Protein AF-A0A2K9HQE7-F1 (afdb_monomer_lite)

Foldseek 3Di:
DDDFDKAFQQVLCVVLVHHSCVSVVVCVVCPPPQDPVQWDDDPPTIIGTPVSSVVVSVVPDPPPDPDPPPPPVPPPVVPPPPVVVVVCCVPPDDDDDDDDDD

Radius of gyration: 28.46 Å; chains: 1; bounding box: 83×24×72 Å

Sequence (102 aa):
MSKEEWYNLGQASQKLGRSRSYVSLWLRRHKGEVPKNMIMEGGKSKLISAQGIEWIRDHIKKEGVLVSNSSANGDQHLESQLLGVTLLTIHFTGRVRGKLVV

Secondary structure (DSSP, 8-state):
-----EEEHHHHHHHTTS-TTHHHHHHHHSTTTS-GGGEEEETTEEEEEHHHHHHHHHHS--TT-----TT----TTSSSSHHHHHHHHHHHS---------

Organism: NCBI:txid1423720

Structure (mmCIF, N/CA/C/O backbone):
data_AF-A0A2K9HQE7-F1
#
_entry.id   AF-A0A2K9HQE7-F1
#
loop_
_atom_site.group_PDB
_atom_site.id
_atom_site.type_symbol
_atom_site.label_atom_id
_atom_site.label_alt_id
_atom_site.label_comp_id
_atom_site.label_asym_id
_atom_site.label_entity_id
_atom_site.label_seq_id
_atom_site.pdbx_PDB_ins_code
_atom_site.Cartn_x
_atom_site.Cartn_y
_atom_site.Cartn_z
_atom_site.occupancy
_atom_site.B_iso_or_equiv
_atom_site.auth_seq_id
_atom_site.auth_comp_id
_atom_site.auth_asym_id
_atom_site.auth_atom_id
_atom_site.pdbx_PDB_model_num
ATOM 1 N N . MET A 1 1 ? -23.711 -1.446 8.697 1.00 37.44 1 MET A N 1
ATOM 2 C CA . MET A 1 1 ? -22.652 -0.428 8.524 1.00 37.44 1 MET A CA 1
ATOM 3 C C . MET A 1 1 ? -21.334 -1.077 8.910 1.00 37.44 1 MET A C 1
ATOM 5 O O . MET A 1 1 ? -21.155 -1.401 10.078 1.00 37.44 1 MET A O 1
ATOM 9 N N . SER A 1 2 ? -20.477 -1.389 7.939 1.00 53.00 2 SER A N 1
ATOM 10 C CA . SER A 1 2 ? -19.134 -1.913 8.208 1.00 53.00 2 SER A CA 1
ATOM 11 C C . SER A 1 2 ? -18.338 -0.846 8.955 1.00 53.00 2 SER A C 1
ATOM 13 O O . SER A 1 2 ? -18.226 0.278 8.471 1.00 53.00 2 SER A O 1
ATOM 15 N N . LYS A 1 3 ? -17.832 -1.171 10.149 1.00 62.62 3 LYS A N 1
ATOM 16 C CA . LYS A 1 3 ? -16.894 -0.298 10.861 1.00 62.62 3 LYS A CA 1
ATOM 17 C C . LYS A 1 3 ? -15.671 -0.125 9.964 1.00 62.62 3 LYS A C 1
ATOM 19 O O . LYS A 1 3 ? -15.068 -1.119 9.570 1.00 62.62 3 LYS A O 1
ATOM 24 N N . GLU A 1 4 ? -15.339 1.110 9.606 1.00 71.62 4 GLU A N 1
ATOM 25 C CA . GLU A 1 4 ? -14.083 1.395 8.916 1.00 71.62 4 GLU A CA 1
ATOM 26 C C . GLU A 1 4 ? -12.927 1.051 9.853 1.00 71.62 4 GLU A C 1
ATOM 28 O O . GLU A 1 4 ? -12.667 1.735 10.843 1.00 71.62 4 GLU A O 1
ATOM 33 N N . GLU A 1 5 ? -12.266 -0.066 9.564 1.00 88.00 5 GLU A N 1
ATOM 34 C CA . GLU A 1 5 ? -11.090 -0.497 10.301 1.00 88.00 5 GLU A CA 1
ATOM 35 C C . GLU A 1 5 ? -9.846 0.184 9.738 1.00 88.00 5 GLU A C 1
ATOM 37 O O . GLU A 1 5 ? -9.561 0.134 8.536 1.00 88.00 5 GLU A O 1
ATOM 42 N N . TRP A 1 6 ? -9.100 0.812 10.643 1.00 92.56 6 TRP A N 1
ATOM 43 C CA . TRP A 1 6 ? -7.855 1.504 10.353 1.00 92.56 6 TRP A CA 1
ATOM 44 C C . TRP A 1 6 ? -6.672 0.635 10.759 1.00 92.56 6 TRP A C 1
ATOM 46 O O 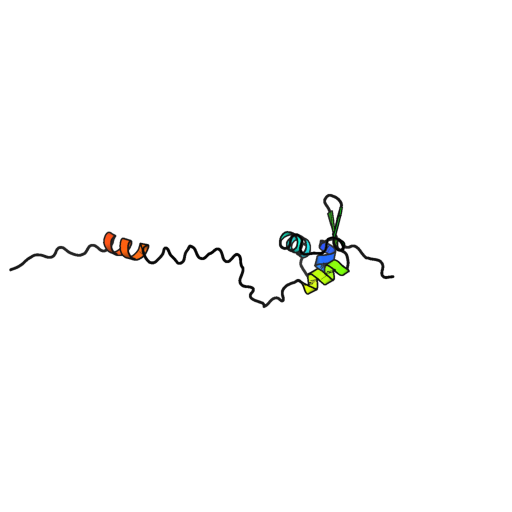. TRP A 1 6 ? -6.599 0.137 11.882 1.00 92.56 6 TRP A O 1
ATOM 56 N N . TYR A 1 7 ? -5.718 0.489 9.847 1.00 93.19 7 TYR A N 1
ATOM 57 C CA . TYR A 1 7 ? -4.543 -0.352 10.022 1.00 93.19 7 TYR A CA 1
ATOM 58 C C . TYR A 1 7 ? -3.272 0.477 9.949 1.00 93.19 7 TYR A C 1
ATOM 60 O O . TYR A 1 7 ? -3.172 1.426 9.170 1.00 93.19 7 TYR A O 1
ATOM 68 N N . ASN A 1 8 ? -2.249 0.086 10.710 1.00 93.56 8 ASN A N 1
ATOM 69 C CA . ASN A 1 8 ? -0.919 0.643 10.482 1.00 93.56 8 ASN A CA 1
ATOM 70 C C . ASN A 1 8 ? -0.333 0.117 9.157 1.00 93.56 8 ASN A C 1
ATOM 72 O O . ASN A 1 8 ? -0.701 -0.958 8.679 1.00 93.56 8 ASN A O 1
ATOM 76 N N . LEU A 1 9 ? 0.621 0.847 8.569 1.00 93.69 9 LEU A N 1
ATOM 77 C CA . LEU A 1 9 ? 1.200 0.473 7.268 1.00 93.69 9 LEU A CA 1
ATOM 78 C C . LEU A 1 9 ? 1.881 -0.913 7.270 1.00 93.69 9 LEU A C 1
ATOM 80 O O . LEU A 1 9 ? 1.936 -1.584 6.238 1.00 93.69 9 LEU A O 1
ATOM 84 N N . GLY A 1 10 ? 2.387 -1.362 8.421 1.00 93.19 10 GLY A N 1
ATOM 85 C CA . GLY A 1 10 ? 2.973 -2.693 8.581 1.00 93.19 10 GLY A CA 1
ATOM 86 C C . GLY A 1 10 ? 1.929 -3.810 8.548 1.00 93.19 10 GLY A C 1
ATOM 87 O O . GLY A 1 10 ? 2.112 -4.790 7.833 1.00 93.19 10 GLY A O 1
ATOM 88 N N . GLN A 1 11 ? 0.815 -3.635 9.262 1.00 94.00 11 GLN A N 1
ATOM 89 C CA . GLN A 1 11 ? -0.344 -4.534 9.240 1.00 94.00 11 GLN A CA 1
ATOM 90 C C . GLN A 1 11 ? -0.969 -4.585 7.846 1.00 94.00 11 GLN A C 1
ATOM 92 O O . GLN A 1 11 ? -1.285 -5.661 7.348 1.00 94.00 11 GLN A O 1
ATOM 97 N N . ALA A 1 12 ? -1.086 -3.433 7.187 1.00 94.00 12 ALA A N 1
ATOM 98 C CA . ALA A 1 12 ? -1.529 -3.354 5.803 1.00 94.00 12 ALA A CA 1
ATOM 99 C C . ALA A 1 12 ? -0.619 -4.160 4.868 1.00 94.00 12 ALA A C 1
ATOM 101 O O . ALA A 1 12 ? -1.101 -4.933 4.046 1.00 94.00 12 ALA A O 1
ATOM 102 N N . SER A 1 13 ? 0.700 -4.048 5.043 1.00 93.31 13 SER A N 1
ATOM 103 C CA . SER A 1 13 ? 1.659 -4.820 4.249 1.00 93.31 13 SER A CA 1
ATOM 104 C C . SER A 1 13 ? 1.530 -6.329 4.480 1.00 93.31 13 SER A C 1
ATOM 106 O O . SER A 1 13 ? 1.569 -7.098 3.522 1.00 93.31 13 SER A O 1
ATOM 108 N N . GLN A 1 14 ? 1.306 -6.755 5.727 1.00 93.75 14 GLN A N 1
ATOM 109 C CA . GLN A 1 14 ? 1.044 -8.160 6.057 1.00 93.75 14 GLN A CA 1
ATOM 110 C C . GLN A 1 14 ? -0.254 -8.667 5.412 1.00 93.75 14 GLN A C 1
ATOM 112 O O . GLN A 1 14 ? -0.261 -9.755 4.846 1.00 93.75 14 GLN A O 1
ATOM 117 N N . LYS A 1 15 ? -1.326 -7.862 5.410 1.00 92.69 15 LYS A N 1
ATOM 118 C CA . LYS A 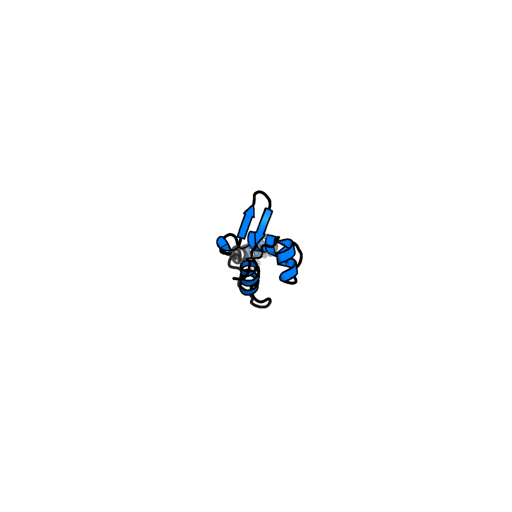1 15 ? -2.592 -8.184 4.719 1.00 92.69 15 LYS A CA 1
ATOM 119 C C . LYS A 1 15 ? -2.460 -8.269 3.196 1.00 92.69 15 LYS A C 1
ATOM 121 O O . LYS A 1 15 ? -3.274 -8.921 2.545 1.00 92.69 15 LYS A O 1
ATOM 126 N N . LEU A 1 16 ? -1.449 -7.622 2.624 1.00 90.56 16 LEU A N 1
ATOM 127 C CA . LEU A 1 16 ? -1.088 -7.757 1.212 1.00 90.56 16 LEU A CA 1
ATOM 128 C C . LEU A 1 16 ? -0.168 -8.958 0.936 1.00 90.56 16 LEU A C 1
ATOM 130 O O . LEU A 1 16 ? 0.184 -9.183 -0.218 1.00 90.56 16 LEU A O 1
ATOM 134 N N . GLY A 1 17 ? 0.255 -9.710 1.960 1.00 91.38 17 GLY A N 1
ATOM 135 C CA . GLY A 1 17 ? 1.226 -10.798 1.811 1.00 91.38 17 GLY A CA 1
ATOM 136 C C . GLY A 1 17 ? 2.631 -10.309 1.438 1.00 91.38 17 GLY A C 1
ATOM 137 O O . GLY A 1 17 ? 3.387 -11.026 0.789 1.00 91.38 17 GLY A O 1
ATOM 138 N N . ARG A 1 18 ? 2.982 -9.065 1.795 1.00 90.62 18 ARG A N 1
ATOM 139 C CA . ARG A 1 18 ? 4.264 -8.426 1.456 1.00 90.62 18 ARG A CA 1
ATOM 140 C C . ARG A 1 18 ? 5.103 -8.151 2.706 1.00 90.62 18 ARG A C 1
ATOM 142 O O . ARG A 1 18 ? 4.647 -8.280 3.842 1.00 90.62 18 ARG A O 1
ATOM 149 N N . SER A 1 19 ? 6.354 -7.739 2.495 1.00 91.94 19 SER A N 1
ATOM 150 C CA . SER A 1 19 ? 7.241 -7.324 3.585 1.00 91.94 19 SER A CA 1
ATOM 151 C C . SER A 1 19 ? 6.659 -6.130 4.348 1.00 91.94 19 SER A C 1
ATOM 153 O O . SER A 1 19 ? 5.998 -5.275 3.767 1.00 91.94 19 SER A O 1
ATOM 155 N N . ARG A 1 20 ? 6.936 -6.028 5.654 1.00 92.44 20 ARG A N 1
ATOM 156 C CA . ARG A 1 20 ? 6.358 -5.009 6.557 1.00 92.44 20 ARG A CA 1
ATOM 157 C C . ARG A 1 20 ? 6.498 -3.558 6.062 1.00 92.44 20 ARG A C 1
ATOM 159 O O . ARG A 1 20 ? 5.678 -2.715 6.408 1.00 92.44 20 ARG A O 1
ATOM 166 N N . SER A 1 21 ? 7.529 -3.265 5.275 1.00 92.62 21 SER A N 1
ATOM 167 C CA . SER A 1 21 ? 7.832 -1.923 4.754 1.00 92.62 21 SER A CA 1
ATOM 168 C C . SER A 1 21 ? 7.249 -1.656 3.362 1.00 92.62 21 SER A C 1
ATOM 170 O O . SER A 1 21 ? 7.526 -0.614 2.770 1.00 92.62 21 SER A O 1
ATOM 172 N N . TYR A 1 22 ? 6.484 -2.594 2.798 1.00 93.12 22 TYR A N 1
ATOM 173 C CA . TYR A 1 22 ? 6.020 -2.510 1.418 1.00 93.12 22 TYR A CA 1
ATOM 174 C C . TYR A 1 22 ? 5.089 -1.318 1.194 1.00 93.12 22 TYR A C 1
ATOM 176 O O . TYR A 1 22 ? 5.367 -0.481 0.339 1.00 93.12 22 TYR A O 1
ATOM 184 N N . VAL A 1 23 ? 4.022 -1.196 1.990 1.00 91.94 23 VAL A N 1
ATOM 185 C CA . VAL A 1 23 ? 3.017 -0.135 1.813 1.00 91.94 23 VAL A CA 1
ATOM 186 C C . VAL A 1 23 ? 3.628 1.250 2.030 1.00 91.94 23 VAL A C 1
ATOM 188 O O . VAL A 1 23 ? 3.352 2.167 1.262 1.00 91.94 23 VAL A O 1
ATOM 191 N N . SER A 1 24 ? 4.515 1.419 3.015 1.00 91.62 24 SER A N 1
ATOM 192 C CA . SER A 1 24 ? 5.183 2.708 3.243 1.00 91.62 24 SER A CA 1
ATOM 193 C C . SER A 1 24 ? 6.076 3.115 2.068 1.00 91.62 24 SER A C 1
ATOM 195 O O . SER A 1 24 ? 6.064 4.275 1.649 1.00 91.62 24 SER A O 1
ATOM 197 N N . LEU A 1 25 ? 6.815 2.164 1.493 1.00 91.69 25 LEU A N 1
ATOM 198 C CA . LEU A 1 25 ? 7.632 2.396 0.308 1.00 91.69 25 LEU A CA 1
ATOM 199 C C . LEU A 1 25 ? 6.774 2.676 -0.930 1.00 91.69 25 LEU A C 1
ATOM 201 O O . LEU A 1 25 ? 7.116 3.558 -1.718 1.00 91.69 25 LEU A O 1
ATOM 205 N N . TRP A 1 26 ? 5.666 1.953 -1.086 1.00 91.25 26 TRP A N 1
ATOM 206 C CA . TRP A 1 26 ? 4.726 2.127 -2.187 1.00 91.25 26 TRP A CA 1
ATOM 207 C C . TRP A 1 26 ? 4.130 3.540 -2.176 1.00 91.25 26 TRP A C 1
ATOM 209 O O . TRP A 1 26 ? 4.259 4.249 -3.171 1.00 91.25 26 TRP A O 1
ATOM 219 N N . LEU A 1 27 ? 3.615 3.999 -1.027 1.00 89.62 27 LEU A N 1
ATOM 220 C CA . LEU A 1 27 ? 3.079 5.357 -0.842 1.00 89.62 27 LEU A CA 1
ATOM 221 C C . LEU A 1 27 ? 4.127 6.449 -1.097 1.00 89.62 27 LEU A C 1
ATOM 223 O O . LEU A 1 27 ? 3.806 7.533 -1.576 1.00 89.62 27 LEU A O 1
ATOM 227 N N . ARG A 1 28 ? 5.400 6.176 -0.781 1.00 87.00 28 ARG A N 1
ATOM 228 C CA . ARG A 1 28 ? 6.503 7.109 -1.055 1.00 87.00 28 ARG A CA 1
ATOM 229 C C . ARG A 1 28 ? 6.796 7.247 -2.551 1.00 87.00 28 ARG A C 1
ATOM 231 O O . ARG A 1 28 ? 7.250 8.313 -2.959 1.00 87.00 28 ARG A O 1
ATOM 238 N N . ARG A 1 29 ? 6.599 6.180 -3.329 1.00 84.69 29 ARG A N 1
ATOM 239 C CA . ARG A 1 29 ? 6.826 6.145 -4.785 1.00 84.69 29 ARG A CA 1
ATOM 240 C C . ARG A 1 29 ? 5.637 6.710 -5.569 1.00 84.69 29 ARG A C 1
ATOM 242 O O . ARG A 1 29 ? 5.861 7.377 -6.566 1.00 84.69 29 ARG A O 1
ATOM 249 N N . HIS A 1 30 ? 4.424 6.502 -5.067 1.00 86.31 30 HIS A N 1
ATOM 250 C CA . HIS A 1 30 ? 3.152 6.861 -5.705 1.00 86.31 30 HIS A CA 1
ATOM 251 C C . HIS A 1 30 ? 2.455 7.974 -4.905 1.00 86.31 30 HIS A C 1
ATOM 253 O O . HIS A 1 30 ? 1.354 7.817 -4.368 1.00 86.31 30 HIS A O 1
ATOM 259 N N . LYS A 1 31 ? 3.164 9.093 -4.707 1.00 84.00 31 LYS A N 1
ATOM 260 C CA . LYS A 1 31 ? 2.684 10.190 -3.856 1.00 84.00 31 LYS A CA 1
ATOM 261 C C . LYS A 1 31 ? 1.438 10.826 -4.467 1.00 84.00 31 LYS A C 1
ATOM 263 O O . LYS A 1 31 ? 1.495 11.348 -5.572 1.00 84.00 31 LYS A O 1
ATOM 268 N N . GLY A 1 32 ? 0.351 10.853 -3.699 1.00 83.44 32 GLY A N 1
ATOM 269 C CA . GLY A 1 32 ? -0.907 11.477 -4.114 1.00 83.44 32 GLY A CA 1
ATOM 270 C C . GLY A 1 32 ? -1.802 10.599 -4.989 1.00 83.44 32 GLY A C 1
ATOM 271 O O . GLY A 1 32 ? -2.868 11.064 -5.374 1.00 83.44 32 GLY A O 1
ATOM 272 N N . GLU A 1 33 ? -1.410 9.352 -5.269 1.00 86.50 33 GLU A N 1
ATOM 273 C CA . GLU A 1 33 ? -2.244 8.420 -6.039 1.00 86.50 33 GLU A CA 1
ATOM 274 C C . GLU A 1 33 ? -3.346 7.789 -5.185 1.00 86.50 33 GLU A C 1
ATOM 276 O O . GLU A 1 33 ? -4.482 7.669 -5.636 1.00 86.50 33 GLU A O 1
ATOM 281 N N . VAL A 1 34 ? -3.040 7.431 -3.932 1.00 86.19 34 VAL A N 1
ATOM 282 C CA . VAL A 1 34 ? -4.068 6.908 -3.023 1.00 86.19 34 VAL A CA 1
ATOM 283 C C . VAL A 1 34 ? -5.008 8.042 -2.611 1.00 86.19 34 VAL A C 1
ATOM 285 O O . VAL A 1 34 ? -4.530 9.080 -2.134 1.00 86.19 34 VAL A O 1
ATOM 288 N N . PRO A 1 35 ? -6.333 7.845 -2.714 1.00 87.19 35 PRO A N 1
ATOM 289 C CA . PRO A 1 35 ? -7.314 8.811 -2.247 1.00 87.19 35 PRO A CA 1
ATOM 290 C C . PRO A 1 35 ? -7.090 9.211 -0.782 1.00 87.19 35 PRO A C 1
ATOM 292 O O . PRO A 1 35 ? -6.914 8.366 0.099 1.00 87.19 35 PRO A O 1
ATOM 295 N N . LYS A 1 36 ? -7.124 10.521 -0.503 1.00 85.69 36 LYS A N 1
ATOM 296 C CA . LYS A 1 36 ? -6.855 11.070 0.841 1.00 85.69 36 LYS A CA 1
ATOM 297 C C . LYS A 1 36 ? -7.824 10.557 1.908 1.00 85.69 36 LYS A C 1
ATOM 299 O O . LYS A 1 36 ? -7.447 10.479 3.065 1.00 85.69 36 LYS A O 1
ATOM 304 N N . ASN A 1 37 ? -9.046 10.182 1.538 1.00 88.69 37 ASN A N 1
ATOM 305 C CA . ASN A 1 37 ? -10.027 9.599 2.457 1.00 88.69 37 ASN A CA 1
ATOM 306 C C . ASN A 1 37 ? -9.656 8.180 2.928 1.00 88.69 37 ASN A C 1
ATOM 308 O O . ASN A 1 37 ? -10.211 7.708 3.911 1.00 88.69 37 ASN A O 1
ATOM 312 N N . MET A 1 38 ? -8.723 7.501 2.254 1.00 91.44 38 MET A N 1
ATOM 313 C CA . MET A 1 38 ? -8.274 6.152 2.618 1.00 91.44 38 MET A CA 1
ATOM 314 C C . MET A 1 38 ? -7.008 6.153 3.482 1.00 91.44 38 MET A C 1
ATOM 316 O O . MET A 1 38 ? -6.596 5.100 3.972 1.00 91.44 38 MET A O 1
ATOM 320 N N . ILE A 1 39 ? -6.382 7.320 3.669 1.00 91.62 39 ILE A N 1
ATOM 321 C CA . ILE A 1 39 ? -5.164 7.493 4.460 1.00 91.62 39 ILE A CA 1
ATOM 322 C C . ILE A 1 39 ? -5.426 8.510 5.5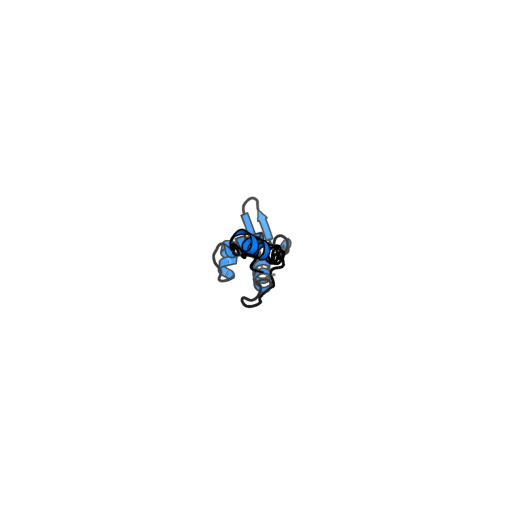60 1.00 91.62 39 ILE A C 1
ATOM 324 O O . ILE A 1 39 ? -5.812 9.644 5.301 1.00 91.62 39 ILE A O 1
ATOM 328 N N . MET A 1 40 ? -5.124 8.123 6.792 1.00 91.25 40 MET A N 1
ATOM 329 C CA . MET A 1 40 ? -5.148 9.030 7.928 1.00 91.25 40 MET A CA 1
ATOM 330 C C . MET A 1 40 ? -3.717 9.321 8.365 1.00 91.25 40 MET A C 1
ATOM 332 O O . MET A 1 40 ? -2.959 8.412 8.713 1.00 91.25 40 MET A O 1
ATOM 336 N N . GLU A 1 41 ? -3.333 10.593 8.334 1.00 87.50 41 GLU A N 1
ATOM 337 C CA . GLU A 1 41 ? -2.018 11.050 8.780 1.00 87.50 41 GLU A CA 1
ATOM 338 C C . GLU A 1 41 ? -2.140 11.653 10.183 1.00 87.50 41 GLU A C 1
ATOM 340 O O . GLU A 1 41 ? -2.804 12.666 10.385 1.00 87.50 41 GLU A O 1
ATOM 345 N N . GLY A 1 42 ? -1.512 11.005 11.166 1.00 78.81 42 GLY A N 1
ATOM 346 C CA . GLY A 1 42 ? -1.463 11.442 12.559 1.00 78.81 42 GLY A CA 1
ATOM 347 C C . GLY A 1 42 ? -0.021 11.726 12.969 1.00 78.81 42 GLY A C 1
ATOM 348 O O . GLY A 1 42 ? 0.694 10.833 13.429 1.00 78.81 42 GLY A O 1
ATOM 349 N N . GLY A 1 43 ? 0.428 12.970 12.787 1.00 80.25 43 GLY A N 1
ATOM 350 C CA . GLY A 1 43 ? 1.787 13.396 13.133 1.00 80.25 43 GLY A CA 1
ATOM 351 C C . GLY A 1 43 ? 2.865 12.583 12.406 1.00 80.25 43 GLY A C 1
ATOM 352 O O . GLY A 1 43 ? 3.034 12.703 11.196 1.00 80.25 43 GLY A O 1
ATOM 353 N N . LYS A 1 44 ? 3.613 11.753 13.148 1.00 78.56 44 LYS A N 1
ATOM 354 C CA . LYS A 1 44 ? 4.681 10.891 12.598 1.00 78.56 44 LYS A CA 1
ATOM 355 C C . LYS A 1 44 ? 4.173 9.563 12.021 1.00 78.56 44 LYS A C 1
ATOM 357 O O . LYS A 1 44 ? 4.938 8.863 11.359 1.00 78.56 44 LYS A O 1
ATOM 362 N N . SER A 1 45 ? 2.915 9.208 12.274 1.00 81.19 45 SER A N 1
ATOM 363 C CA . SER A 1 45 ? 2.342 7.908 11.928 1.00 81.19 45 SER A CA 1
ATOM 364 C C . SER A 1 45 ? 1.271 8.043 10.851 1.00 81.19 45 SER A C 1
ATOM 366 O O . SER A 1 45 ? 0.527 9.020 10.811 1.00 81.19 45 SER A O 1
ATOM 368 N N . LYS A 1 46 ? 1.175 7.033 9.983 1.00 90.62 46 LYS A N 1
ATOM 369 C CA . LYS A 1 46 ? 0.122 6.931 8.967 1.00 90.62 46 LYS A CA 1
ATOM 370 C C . LYS A 1 46 ? -0.678 5.653 9.171 1.00 90.62 46 LYS A C 1
ATOM 372 O O . LYS A 1 46 ? -0.099 4.595 9.436 1.00 90.62 46 LYS A O 1
ATOM 377 N N . LEU A 1 47 ? -1.988 5.767 9.017 1.00 93.25 47 LEU A N 1
ATOM 378 C CA . LEU A 1 47 ? -2.930 4.659 9.000 1.00 93.25 47 LEU A CA 1
ATOM 379 C C . LEU A 1 47 ? -3.597 4.583 7.629 1.00 93.25 47 LEU A C 1
ATOM 381 O O . LEU A 1 47 ? -3.706 5.582 6.919 1.00 93.25 47 LEU A O 1
ATOM 385 N N . ILE A 1 48 ? -4.037 3.387 7.271 1.00 93.25 48 ILE A N 1
ATOM 386 C CA . ILE A 1 48 ? -4.735 3.109 6.022 1.00 93.25 48 ILE A CA 1
ATOM 387 C C . ILE A 1 48 ? -6.004 2.316 6.322 1.00 93.25 48 ILE A C 1
ATOM 389 O O . ILE A 1 48 ? -5.988 1.409 7.160 1.00 93.25 48 ILE A O 1
ATOM 393 N N . SER A 1 49 ? -7.106 2.681 5.675 1.00 94.50 49 SER A N 1
ATOM 394 C CA . SER A 1 49 ? -8.371 1.960 5.812 1.00 94.50 49 SER A CA 1
ATOM 395 C C . SER A 1 49 ? -8.313 0.607 5.095 1.00 94.50 49 SER A C 1
ATOM 397 O O . SER A 1 49 ? -7.478 0.393 4.212 1.00 94.50 49 SER A O 1
ATOM 399 N N . ALA A 1 50 ? -9.223 -0.311 5.431 1.00 92.31 50 ALA A N 1
ATOM 400 C CA . ALA A 1 50 ? -9.381 -1.567 4.688 1.00 92.31 50 ALA A CA 1
ATOM 401 C C . ALA A 1 50 ? -9.538 -1.329 3.171 1.00 92.31 50 ALA A C 1
ATOM 403 O O . ALA A 1 50 ? -8.863 -1.977 2.373 1.00 92.31 50 ALA A O 1
ATOM 404 N N . GLN A 1 51 ? -10.342 -0.331 2.791 1.00 91.94 51 GLN A N 1
ATOM 405 C CA . GLN A 1 51 ? -10.544 0.060 1.395 1.00 91.94 51 GLN A CA 1
ATOM 406 C C . GLN A 1 51 ? -9.250 0.562 0.740 1.00 91.94 51 GLN A C 1
ATOM 408 O O . GLN A 1 51 ? -8.982 0.240 -0.412 1.00 91.94 51 GLN A O 1
ATOM 413 N N . GLY A 1 52 ? -8.406 1.298 1.470 1.00 91.75 52 GLY A N 1
ATOM 414 C CA . GLY A 1 52 ? -7.098 1.721 0.966 1.00 91.75 52 GLY A CA 1
ATOM 415 C C . GLY A 1 52 ? -6.155 0.549 0.694 1.00 91.75 52 GLY A C 1
ATOM 416 O O . GLY A 1 52 ? -5.387 0.584 -0.265 1.00 91.75 52 GLY A O 1
ATOM 417 N N . ILE A 1 53 ? -6.221 -0.510 1.506 1.00 92.19 53 ILE A N 1
ATOM 418 C CA . ILE A 1 53 ? -5.433 -1.731 1.289 1.00 92.19 53 ILE A CA 1
ATOM 419 C C . ILE A 1 53 ? -5.878 -2.429 0.000 1.00 92.19 53 ILE A C 1
ATOM 421 O O . ILE A 1 53 ? -5.029 -2.830 -0.795 1.00 92.19 53 ILE A O 1
ATOM 425 N N . GLU A 1 54 ? -7.187 -2.563 -0.216 1.00 91.62 54 GLU A N 1
ATOM 426 C CA . GLU A 1 54 ? -7.746 -3.142 -1.445 1.00 91.62 54 GLU A CA 1
ATOM 427 C C . GLU A 1 54 ? -7.422 -2.291 -2.669 1.00 91.62 54 GLU A C 1
ATOM 429 O O . GLU A 1 54 ? -6.939 -2.815 -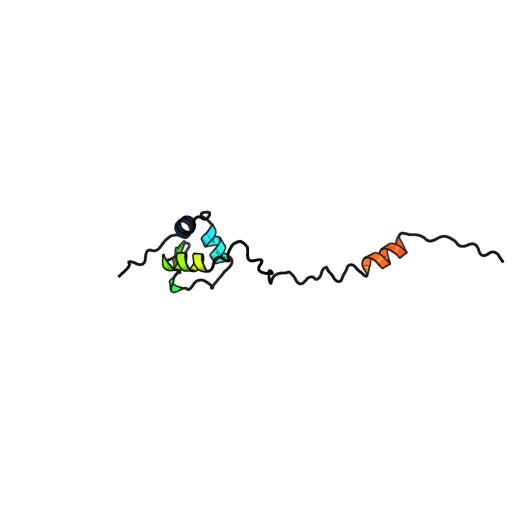3.667 1.00 91.62 54 GLU A O 1
ATOM 434 N N . TRP A 1 55 ? -7.556 -0.971 -2.556 1.00 92.38 55 TRP A N 1
ATOM 435 C CA . TRP A 1 55 ? -7.181 -0.053 -3.623 1.00 92.38 55 TRP A CA 1
ATOM 436 C C . TRP A 1 55 ? -5.712 -0.238 -4.021 1.00 92.38 55 TRP A C 1
ATOM 438 O O . TRP A 1 55 ? -5.413 -0.372 -5.206 1.00 92.38 55 TRP A O 1
ATOM 448 N N . ILE A 1 56 ? -4.797 -0.328 -3.043 1.00 89.75 56 ILE A N 1
ATOM 449 C CA . ILE A 1 56 ? -3.384 -0.624 -3.320 1.00 89.75 56 ILE A CA 1
ATOM 450 C C . ILE A 1 56 ? -3.252 -1.994 -3.984 1.00 89.75 56 ILE A C 1
ATOM 452 O O . ILE A 1 56 ? -2.511 -2.100 -4.950 1.00 89.75 56 ILE A O 1
ATOM 456 N N . ARG A 1 57 ? -3.960 -3.032 -3.522 1.00 89.31 57 ARG A N 1
ATOM 457 C CA . ARG A 1 57 ? -3.926 -4.366 -4.147 1.00 89.31 57 ARG A CA 1
ATOM 458 C C . ARG A 1 57 ? -4.274 -4.308 -5.637 1.00 89.31 57 ARG A C 1
ATOM 460 O O . ARG A 1 57 ? -3.559 -4.917 -6.428 1.00 89.31 57 ARG A O 1
ATOM 467 N N . ASP A 1 58 ? -5.301 -3.550 -5.998 1.00 88.31 58 ASP A N 1
ATOM 468 C CA . ASP A 1 58 ? -5.769 -3.416 -7.382 1.00 88.31 58 ASP A CA 1
ATOM 469 C C . ASP A 1 58 ? -4.847 -2.530 -8.237 1.00 88.31 58 ASP A C 1
ATOM 471 O O . ASP A 1 58 ? -4.731 -2.732 -9.446 1.00 88.31 58 ASP A O 1
ATOM 475 N N . HIS A 1 59 ? -4.147 -1.579 -7.609 1.00 84.94 59 HIS A N 1
ATOM 476 C CA . HIS A 1 59 ? -3.202 -0.662 -8.262 1.00 84.94 59 HIS A CA 1
ATOM 477 C C . HIS A 1 59 ? -1.745 -1.150 -8.222 1.00 84.94 59 HIS A C 1
ATOM 479 O O . HIS A 1 59 ? -0.856 -0.536 -8.822 1.00 84.94 59 HIS A O 1
ATOM 485 N N . ILE A 1 60 ? -1.464 -2.280 -7.564 1.00 81.62 60 ILE A N 1
ATOM 486 C CA . ILE A 1 60 ? -0.207 -2.999 -7.747 1.00 81.62 60 ILE A CA 1
ATOM 487 C C . ILE A 1 60 ? -0.219 -3.538 -9.175 1.00 81.62 60 ILE A C 1
ATOM 489 O O . ILE A 1 60 ? -0.952 -4.467 -9.513 1.00 81.62 60 ILE A O 1
ATOM 493 N N . LYS A 1 61 ? 0.627 -2.947 -10.023 1.00 70.12 61 LYS A N 1
ATOM 494 C CA . LYS A 1 61 ? 0.899 -3.470 -11.364 1.00 70.12 61 LYS A CA 1
ATOM 495 C C . LYS A 1 61 ? 1.184 -4.968 -11.262 1.00 70.12 61 LYS A C 1
ATOM 497 O O . LYS A 1 61 ? 2.025 -5.379 -10.461 1.00 70.12 61 LYS A O 1
ATOM 502 N N . LYS A 1 62 ? 0.486 -5.770 -12.072 1.00 64.06 62 LYS A N 1
ATOM 503 C CA . LYS A 1 62 ? 0.707 -7.218 -12.147 1.00 64.06 62 LYS A CA 1
ATOM 504 C C . LYS A 1 62 ? 2.190 -7.469 -12.418 1.00 64.06 62 LYS A C 1
ATOM 506 O O . LYS A 1 62 ? 2.733 -6.947 -13.395 1.00 64.06 62 LYS A O 1
ATOM 511 N N . GLU A 1 63 ? 2.840 -8.230 -11.542 1.00 48.03 63 GLU A N 1
ATOM 512 C CA . GLU A 1 63 ? 4.220 -8.676 -11.739 1.00 48.03 63 GLU A CA 1
ATOM 513 C C . GLU A 1 63 ? 4.274 -9.456 -13.063 1.00 48.03 63 GLU A C 1
ATOM 515 O O . GLU A 1 63 ? 3.693 -10.530 -13.178 1.00 48.03 63 GLU A O 1
ATOM 520 N N . GLY A 1 64 ? 4.862 -8.847 -14.099 1.00 43.62 64 GLY A N 1
ATOM 521 C CA . GLY A 1 64 ? 4.896 -9.376 -15.469 1.00 43.62 64 GLY A CA 1
ATOM 522 C C . GLY A 1 64 ? 4.594 -8.342 -16.559 1.00 43.62 64 GLY A C 1
ATOM 523 O O . GLY A 1 64 ? 5.006 -8.526 -17.701 1.00 43.62 64 GLY A O 1
ATOM 524 N N . VAL A 1 65 ? 3.940 -7.222 -16.229 1.00 50.50 65 VAL A N 1
ATOM 525 C CA . VAL A 1 65 ? 3.774 -6.115 -17.184 1.00 50.50 65 VAL A CA 1
ATOM 526 C C . VAL A 1 65 ? 5.051 -5.277 -17.183 1.00 50.50 65 VAL A C 1
ATOM 528 O O . VAL A 1 65 ? 5.284 -4.485 -16.267 1.00 50.50 65 VAL A O 1
ATOM 531 N N . LEU A 1 66 ? 5.881 -5.460 -18.215 1.00 49.50 66 LEU A N 1
ATOM 532 C CA . LEU A 1 66 ? 6.966 -4.541 -18.557 1.00 49.50 66 LEU A CA 1
ATOM 533 C C . LEU A 1 66 ? 6.352 -3.174 -18.860 1.00 49.50 66 LEU A C 1
ATOM 535 O O . LEU A 1 66 ? 5.925 -2.895 -19.976 1.00 49.50 66 LEU A O 1
ATOM 539 N N . VAL A 1 67 ? 6.278 -2.314 -17.851 1.00 50.22 67 VAL A N 1
ATOM 540 C CA . VAL A 1 67 ? 6.046 -0.898 -18.098 1.00 50.22 67 VAL A CA 1
ATOM 541 C C . VAL A 1 67 ? 7.393 -0.319 -18.479 1.00 50.22 67 VAL A C 1
ATOM 543 O O . VAL A 1 67 ? 8.302 -0.283 -17.649 1.00 50.22 67 VAL A O 1
ATOM 546 N N . SER A 1 68 ? 7.513 0.110 -19.736 1.00 48.94 68 SER A N 1
ATOM 547 C CA . SER A 1 68 ? 8.577 1.005 -20.175 1.00 48.94 68 SER A CA 1
ATOM 548 C C . SER A 1 68 ? 8.663 2.136 -19.161 1.00 48.94 68 SER A C 1
ATOM 550 O O . SER A 1 68 ? 7.738 2.941 -19.027 1.00 48.94 68 SER A O 1
ATOM 552 N N . ASN A 1 69 ? 9.728 2.127 -18.369 1.00 49.66 69 ASN A N 1
ATOM 553 C CA . ASN A 1 69 ? 9.993 3.175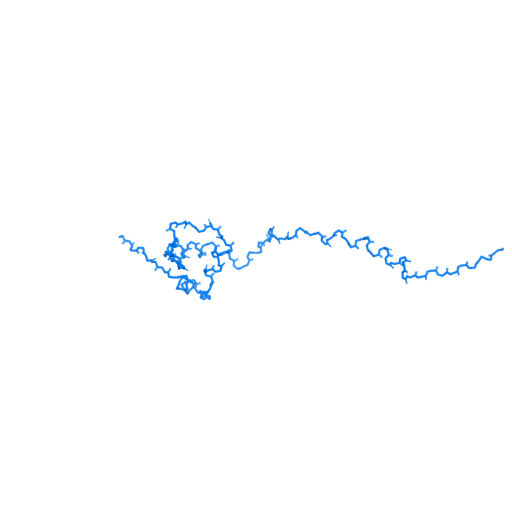 -17.411 1.00 49.66 69 ASN A CA 1
ATOM 554 C C . ASN A 1 69 ? 10.033 4.489 -18.205 1.00 49.66 69 ASN A C 1
ATOM 556 O O . ASN A 1 69 ? 10.852 4.622 -19.104 1.00 49.66 69 ASN A O 1
ATOM 560 N N . SER A 1 70 ? 9.142 5.443 -17.942 1.00 49.44 70 SER A N 1
ATOM 561 C CA . SER A 1 70 ? 9.215 6.780 -18.552 1.00 49.44 70 SER A CA 1
ATOM 562 C C . SER A 1 70 ? 10.286 7.657 -17.888 1.00 49.44 70 SER A C 1
ATOM 564 O O . SER A 1 70 ? 10.511 8.782 -18.314 1.00 49.44 70 SER A O 1
ATOM 566 N N . SER A 1 71 ? 11.009 7.114 -16.898 1.00 48.66 71 SER A N 1
ATOM 567 C CA . SER A 1 71 ? 12.389 7.502 -16.589 1.00 48.66 71 SER A CA 1
ATOM 568 C C . SER A 1 71 ? 13.405 6.512 -17.165 1.00 48.66 71 SER A C 1
ATOM 570 O O . SER A 1 71 ? 14.457 6.260 -16.575 1.00 48.66 71 SER A O 1
ATOM 572 N N . ALA A 1 72 ? 13.129 5.958 -18.351 1.00 41.31 72 ALA A N 1
ATOM 573 C CA . ALA A 1 72 ? 14.179 5.768 -19.336 1.00 41.31 72 ALA A CA 1
ATOM 574 C C . ALA A 1 72 ? 14.770 7.161 -19.529 1.00 41.31 72 ALA A C 1
ATOM 576 O O . ALA A 1 72 ? 14.264 7.967 -20.306 1.00 41.31 72 ALA A O 1
ATOM 577 N N . ASN A 1 73 ? 15.741 7.470 -18.665 1.00 44.34 73 ASN A N 1
ATOM 578 C CA . ASN A 1 73 ? 16.730 8.504 -18.842 1.00 44.34 73 ASN A CA 1
ATOM 579 C C . ASN A 1 73 ? 16.929 8.589 -20.343 1.00 44.34 73 ASN A C 1
ATOM 581 O O . ASN A 1 73 ? 17.310 7.569 -20.928 1.00 44.34 73 ASN A O 1
ATOM 585 N N . GLY A 1 74 ? 16.512 9.714 -20.943 1.00 42.75 74 GLY A N 1
ATOM 586 C CA . GLY A 1 74 ? 16.672 9.926 -22.371 1.00 42.75 74 GLY A CA 1
ATOM 587 C C . GLY A 1 74 ? 18.050 9.405 -22.708 1.00 42.75 74 GLY A C 1
ATOM 588 O O . GLY A 1 74 ? 18.996 9.692 -21.971 1.00 42.75 74 GLY A O 1
ATOM 589 N N . ASP A 1 75 ? 18.094 8.506 -23.677 1.00 49.19 75 ASP A N 1
ATOM 590 C CA . ASP A 1 75 ? 19.269 7.759 -24.077 1.00 49.19 75 ASP A CA 1
ATOM 591 C C . ASP A 1 75 ? 20.300 8.741 -24.657 1.00 49.19 75 ASP A C 1
ATOM 593 O O . ASP A 1 75 ? 20.587 8.778 -25.844 1.00 49.19 75 ASP A O 1
ATOM 597 N N . GLN A 1 76 ? 20.834 9.617 -23.805 1.00 50.56 76 GLN A N 1
ATOM 598 C CA . GLN A 1 76 ? 21.857 10.610 -24.104 1.00 50.56 76 GLN A CA 1
ATOM 599 C C . GLN A 1 76 ? 23.208 9.927 -24.314 1.00 50.56 76 GLN A C 1
ATOM 601 O O . GLN A 1 76 ? 24.205 10.595 -24.572 1.00 50.56 76 GLN A O 1
ATOM 606 N N . HIS A 1 77 ? 23.256 8.599 -24.193 1.00 50.38 77 HIS A N 1
ATOM 607 C CA . HIS A 1 77 ? 24.459 7.818 -24.380 1.00 50.38 77 HIS A CA 1
ATOM 608 C C . HIS A 1 77 ? 24.475 7.017 -25.687 1.00 50.38 77 HIS A C 1
ATOM 610 O O . HIS A 1 77 ? 25.486 6.362 -25.955 1.00 50.38 77 HIS A O 1
ATOM 616 N N . LEU A 1 78 ? 23.433 7.116 -26.526 1.00 51.81 78 LEU A N 1
ATOM 617 C CA . LEU A 1 78 ? 23.452 6.538 -27.874 1.00 51.81 78 LEU A CA 1
ATOM 618 C C . LEU A 1 78 ? 23.947 7.489 -28.976 1.00 51.81 78 LEU A C 1
ATOM 620 O O . LEU A 1 78 ? 24.195 7.023 -30.084 1.00 51.81 78 LEU A O 1
ATOM 624 N N . GLU A 1 79 ? 24.192 8.775 -28.694 1.00 47.78 79 GLU A N 1
ATOM 625 C CA . GLU A 1 79 ? 24.723 9.706 -29.713 1.00 47.78 79 GLU A CA 1
ATOM 626 C C . GLU A 1 79 ? 26.215 10.064 -29.578 1.00 47.78 79 GLU A C 1
ATOM 628 O O . GLU A 1 79 ? 26.766 10.713 -30.463 1.00 47.78 79 GLU A O 1
ATOM 633 N N . SER A 1 80 ? 26.932 9.591 -28.551 1.00 47.09 80 SER A N 1
ATOM 634 C CA . SER A 1 80 ? 28.360 9.937 -28.371 1.00 47.09 80 SER A CA 1
ATOM 635 C C . SER A 1 80 ? 29.349 8.808 -28.702 1.00 47.09 80 SER A C 1
ATOM 637 O O . SER A 1 80 ? 30.524 8.884 -28.350 1.00 47.09 80 SER A O 1
ATOM 639 N N . GLN A 1 81 ? 28.913 7.736 -29.376 1.00 48.03 81 GLN A N 1
ATOM 640 C CA . GLN A 1 81 ? 29.808 6.613 -29.715 1.00 48.03 81 GLN A CA 1
ATOM 641 C C . GLN A 1 81 ? 30.242 6.540 -31.183 1.00 48.03 81 GLN A C 1
ATOM 643 O O . GLN A 1 81 ? 31.208 5.837 -31.471 1.00 48.03 81 GLN A O 1
ATOM 648 N N . LEU A 1 82 ? 29.640 7.303 -32.106 1.00 50.00 82 LEU A N 1
ATOM 649 C CA . LEU A 1 82 ? 30.114 7.305 -33.499 1.00 50.00 82 LEU A CA 1
ATOM 650 C C . LEU A 1 82 ? 31.303 8.248 -33.754 1.00 50.00 82 LEU A C 1
ATOM 652 O O . LEU A 1 82 ? 32.090 7.990 -34.659 1.00 50.00 82 LEU A O 1
ATOM 656 N N . LEU A 1 83 ? 31.475 9.314 -32.963 1.00 49.91 83 LEU A N 1
ATOM 657 C CA . LEU A 1 83 ? 32.554 10.295 -33.179 1.00 49.91 83 LEU A CA 1
ATOM 658 C C . LEU A 1 83 ? 33.848 9.977 -32.407 1.00 49.91 83 LEU A C 1
ATOM 660 O O . LEU A 1 83 ? 34.927 10.401 -32.820 1.00 49.91 83 LEU A O 1
ATOM 664 N N . GLY A 1 84 ? 33.769 9.200 -31.321 1.00 47.47 84 GLY A N 1
ATOM 665 C CA . GLY A 1 84 ? 34.932 8.855 -30.492 1.00 47.47 84 GLY A CA 1
ATOM 666 C C . GLY A 1 84 ? 35.840 7.776 -31.093 1.00 47.47 84 GLY A C 1
ATOM 667 O O . GLY A 1 84 ? 37.057 7.823 -30.914 1.00 47.47 84 GLY A O 1
ATOM 668 N N . VAL A 1 85 ? 35.277 6.824 -31.844 1.00 50.59 85 VAL A N 1
ATOM 669 C CA . VAL A 1 85 ? 36.049 5.704 -32.412 1.00 50.59 85 VAL A CA 1
ATOM 670 C C . VAL A 1 85 ? 36.893 6.171 -33.601 1.00 50.59 85 VAL A C 1
ATOM 672 O O . VAL A 1 85 ? 38.061 5.803 -33.705 1.00 50.59 85 VAL A O 1
ATOM 675 N N . THR A 1 86 ? 36.363 7.069 -34.437 1.00 50.34 86 THR A N 1
ATOM 676 C CA . THR A 1 86 ? 37.072 7.615 -35.606 1.00 50.34 86 THR A CA 1
ATOM 677 C C . THR A 1 86 ? 38.295 8.445 -35.206 1.00 50.34 86 THR A C 1
ATOM 679 O O . THR A 1 86 ? 39.347 8.338 -35.836 1.00 50.34 86 THR A O 1
ATOM 682 N N . LEU A 1 87 ? 38.198 9.231 -34.125 1.00 50.72 87 LEU A N 1
ATOM 683 C CA . LEU A 1 87 ? 39.320 10.028 -33.611 1.00 50.72 87 LEU A CA 1
ATOM 684 C C . LEU A 1 87 ? 40.401 9.159 -32.948 1.00 50.72 87 LEU A C 1
ATOM 686 O O . LEU A 1 87 ? 41.590 9.439 -33.111 1.00 50.72 87 LEU A O 1
ATOM 690 N N . LEU A 1 88 ? 40.019 8.075 -32.261 1.00 49.53 88 LEU A N 1
ATOM 691 C CA . LEU A 1 88 ? 40.976 7.173 -31.614 1.00 49.53 88 LEU A CA 1
ATOM 692 C C . LEU A 1 88 ? 41.771 6.340 -32.637 1.00 49.53 88 LEU A C 1
ATOM 694 O O . LEU A 1 88 ? 42.971 6.132 -32.454 1.00 49.53 88 LEU A O 1
ATOM 698 N N . THR A 1 89 ? 41.148 5.918 -33.747 1.00 52.38 89 THR A N 1
ATOM 699 C CA . THR A 1 89 ? 41.843 5.185 -34.823 1.00 52.38 89 THR A CA 1
ATOM 700 C C . THR A 1 89 ? 42.937 6.032 -35.483 1.00 52.38 89 THR A C 1
ATOM 702 O O . THR A 1 89 ? 44.037 5.525 -35.713 1.00 52.38 89 THR A O 1
ATOM 705 N N . ILE A 1 90 ? 42.683 7.324 -35.726 1.00 52.66 90 ILE A N 1
ATOM 706 C CA . ILE A 1 90 ? 43.660 8.228 -36.359 1.00 52.66 90 ILE A CA 1
ATOM 707 C C . ILE A 1 90 ? 44.850 8.505 -35.427 1.00 52.66 90 ILE A C 1
ATOM 709 O O . ILE A 1 90 ? 45.986 8.577 -35.893 1.00 52.66 90 ILE A O 1
ATOM 713 N N . HIS A 1 91 ? 44.617 8.624 -34.116 1.00 49.81 91 HIS A N 1
ATOM 714 C CA . HIS A 1 91 ? 45.669 9.016 -33.175 1.00 49.81 91 HIS A CA 1
ATOM 715 C C . HIS A 1 91 ? 46.559 7.854 -32.693 1.00 49.81 91 HIS A C 1
ATOM 717 O O . HIS A 1 91 ? 47.719 8.095 -32.362 1.00 49.81 91 HIS A O 1
ATOM 723 N N . PHE A 1 92 ? 46.047 6.613 -32.656 1.00 47.56 92 PHE A N 1
ATOM 724 C CA . PHE A 1 92 ? 46.760 5.462 -32.069 1.00 47.56 92 PHE A CA 1
ATOM 725 C C . PHE A 1 92 ? 47.249 4.395 -33.060 1.00 47.56 92 PHE A C 1
ATOM 727 O O . PHE A 1 92 ? 48.110 3.598 -32.693 1.00 47.56 92 PHE A O 1
ATOM 734 N N . THR A 1 93 ? 46.791 4.379 -34.318 1.00 47.31 93 THR A N 1
ATOM 735 C CA . THR A 1 93 ? 47.335 3.462 -35.341 1.00 47.31 93 THR A CA 1
ATOM 736 C C . THR A 1 93 ? 48.158 4.226 -36.370 1.00 47.31 93 THR A C 1
ATOM 738 O O . THR A 1 93 ? 47.718 4.527 -37.476 1.00 47.31 93 THR A O 1
ATOM 741 N N . GLY A 1 94 ? 49.389 4.566 -35.973 1.00 51.09 94 GLY A N 1
ATOM 742 C CA . GLY A 1 94 ? 50.388 5.165 -36.850 1.00 51.09 94 GLY A CA 1
ATOM 743 C C . GLY A 1 94 ? 50.499 4.410 -38.175 1.00 51.09 94 GLY A C 1
ATOM 744 O O . GLY A 1 94 ? 50.888 3.242 -38.211 1.00 51.09 94 GLY A O 1
ATOM 745 N N . ARG A 1 95 ? 50.175 5.085 -39.281 1.00 41.34 95 ARG A N 1
ATOM 746 C CA . ARG A 1 95 ? 50.356 4.540 -40.626 1.00 41.34 95 ARG A CA 1
AT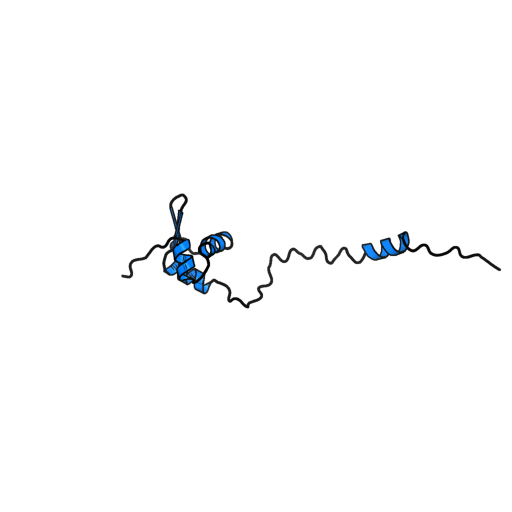OM 747 C C . ARG A 1 95 ? 51.586 5.164 -41.279 1.00 41.34 95 ARG A C 1
ATOM 749 O O . ARG A 1 95 ? 51.534 6.231 -41.869 1.00 41.34 95 ARG A O 1
ATOM 756 N N . VAL A 1 96 ? 52.690 4.439 -41.094 1.00 46.56 96 VAL A N 1
ATOM 757 C CA . VAL A 1 96 ? 53.671 4.030 -42.113 1.00 46.56 96 VAL A CA 1
ATOM 758 C C . VAL A 1 96 ? 54.196 5.125 -43.052 1.00 46.56 96 VAL A C 1
ATOM 760 O O . VAL A 1 96 ? 53.533 5.561 -43.987 1.00 46.56 96 VAL A O 1
ATOM 763 N N . ARG A 1 97 ? 55.481 5.454 -42.858 1.00 46.34 97 ARG A N 1
ATOM 764 C CA . ARG A 1 97 ? 56.344 6.179 -43.802 1.00 46.34 97 ARG A CA 1
ATOM 765 C C . ARG A 1 97 ? 56.319 5.476 -45.169 1.00 46.34 97 ARG A C 1
ATOM 767 O O . ARG A 1 97 ? 56.917 4.414 -45.325 1.00 46.34 97 ARG A O 1
ATOM 774 N N . GLY A 1 98 ? 55.645 6.069 -46.150 1.00 39.47 98 GLY A N 1
ATOM 775 C CA . GLY A 1 98 ? 55.744 5.688 -47.559 1.00 39.47 98 GLY A CA 1
ATOM 776 C C . GLY A 1 98 ? 56.943 6.379 -48.207 1.00 39.47 98 GLY A C 1
ATOM 777 O O . GLY A 1 98 ? 56.980 7.602 -48.303 1.00 39.47 98 GLY A O 1
ATOM 778 N N . LYS A 1 99 ? 57.939 5.590 -48.611 1.00 41.22 99 LYS A N 1
ATOM 779 C CA . LYS A 1 99 ? 59.097 6.000 -49.416 1.00 41.22 99 LYS A CA 1
ATOM 780 C C . LYS A 1 99 ? 58.626 6.248 -50.855 1.00 41.22 99 LYS A C 1
ATOM 782 O O . LYS A 1 99 ? 58.022 5.356 -51.444 1.00 41.22 99 LYS A O 1
ATOM 787 N N . LEU A 1 100 ? 58.908 7.425 -51.411 1.00 35.84 100 LEU A N 1
ATOM 788 C CA . LEU A 1 100 ? 58.683 7.722 -52.827 1.00 35.84 100 LEU A CA 1
ATOM 789 C C . LEU A 1 100 ? 59.860 7.145 -53.630 1.00 35.84 100 LEU A C 1
ATOM 791 O O . LEU A 1 100 ? 61.005 7.537 -53.415 1.00 35.84 100 LEU A O 1
ATOM 795 N N . VAL A 1 101 ? 59.582 6.170 -54.492 1.00 40.75 101 VAL A N 1
ATOM 796 C CA . VAL A 1 101 ? 60.487 5.706 -55.550 1.00 40.75 101 VAL A CA 1
ATOM 797 C C . VAL A 1 101 ? 59.737 5.895 -56.858 1.00 40.75 101 VAL A C 1
ATOM 799 O O . VAL A 1 101 ? 58.806 5.137 -57.113 1.00 40.75 101 VAL A O 1
ATOM 802 N N . VAL A 1 102 ? 60.142 6.903 -57.630 1.00 43.94 102 VAL A N 1
ATOM 803 C CA . VAL A 1 102 ? 60.230 6.916 -59.100 1.00 43.94 102 VAL A CA 1
ATOM 804 C C . VAL A 1 102 ? 61.403 7.823 -59.442 1.00 43.94 102 VAL A C 1
ATOM 806 O O . VAL A 1 102 ? 61.448 8.932 -58.864 1.00 43.94 102 VAL A O 1
#

pLDDT: mean 71.32, std 20.95, range [35.84, 94.5]